Protein AF-A0AAE1QHA1-F1 (afdb_monomer)

Structure (mmCIF, N/CA/C/O backbone):
da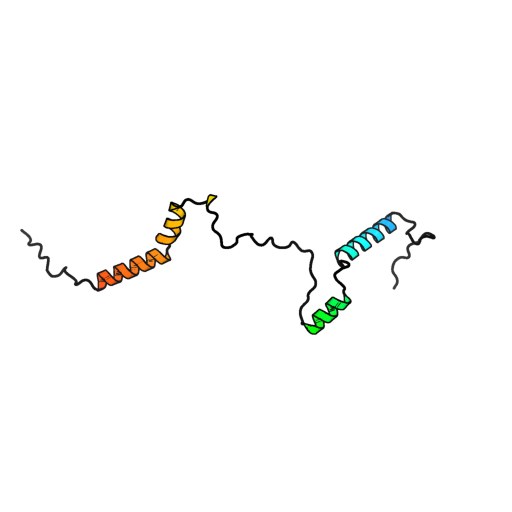ta_AF-A0AAE1QHA1-F1
#
_entry.id   AF-A0AAE1QHA1-F1
#
loop_
_atom_site.group_PDB
_atom_site.id
_atom_site.type_symbol
_atom_site.label_atom_id
_atom_site.label_alt_id
_atom_site.label_comp_id
_atom_site.label_asym_id
_atom_site.label_entity_id
_atom_site.label_seq_id
_atom_site.pdbx_PDB_ins_code
_atom_site.Cartn_x
_atom_site.Cartn_y
_atom_site.Cartn_z
_atom_site.occupancy
_atom_site.B_iso_or_equiv
_atom_site.auth_seq_id
_atom_site.auth_comp_id
_atom_site.auth_asym_id
_atom_site.auth_atom_id
_atom_site.pdbx_PDB_model_num
ATOM 1 N N . MET A 1 1 ? -31.918 -23.904 20.156 1.00 60.53 1 MET A N 1
ATOM 2 C CA . MET A 1 1 ? -31.257 -23.806 21.475 1.00 60.53 1 MET A CA 1
ATOM 3 C C . MET A 1 1 ? -30.890 -22.353 21.709 1.00 60.53 1 MET A C 1
ATOM 5 O O . MET A 1 1 ? -30.357 -21.740 20.792 1.00 60.53 1 MET A O 1
ATOM 9 N N . HIS A 1 2 ? -31.234 -21.794 22.867 1.00 73.88 2 HIS A N 1
ATOM 10 C CA . HIS A 1 2 ? -30.926 -20.403 23.218 1.00 73.88 2 HIS A CA 1
ATOM 11 C C . HIS A 1 2 ? -29.662 -20.359 24.086 1.00 73.88 2 HIS A C 1
ATOM 13 O O . HIS A 1 2 ? -29.334 -21.350 24.738 1.00 73.88 2 HIS A O 1
ATOM 19 N N . GLY A 1 3 ? -28.934 -19.242 24.045 1.00 80.12 3 GLY A N 1
ATOM 20 C CA . GLY A 1 3 ? -27.739 -19.042 24.867 1.00 80.12 3 GLY A CA 1
ATOM 21 C C . GLY A 1 3 ? -28.049 -18.964 26.372 1.00 80.12 3 GLY A C 1
ATOM 22 O O . GLY A 1 3 ? -29.220 -18.949 26.758 1.00 80.12 3 GLY A O 1
ATOM 23 N N . PRO A 1 4 ? -27.012 -18.907 27.228 1.00 83.00 4 PRO A N 1
ATOM 24 C CA . PRO A 1 4 ? -27.187 -18.747 28.670 1.00 83.00 4 PRO A CA 1
ATOM 25 C C . PRO A 1 4 ? -27.966 -17.463 28.991 1.00 83.00 4 PRO A C 1
ATOM 27 O O . PRO A 1 4 ? -27.681 -16.402 28.434 1.00 83.00 4 PRO A O 1
ATOM 30 N N . ILE A 1 5 ? -28.952 -17.571 29.886 1.00 84.38 5 ILE A N 1
ATOM 31 C CA . ILE A 1 5 ? -29.797 -16.448 30.311 1.00 84.38 5 ILE A CA 1
ATOM 32 C C . ILE A 1 5 ? -29.016 -15.605 31.323 1.00 84.38 5 ILE A C 1
ATOM 34 O O . ILE A 1 5 ? -28.626 -16.109 32.374 1.00 84.38 5 ILE A O 1
ATOM 38 N N . ILE A 1 6 ? -28.801 -14.326 31.004 1.00 85.19 6 ILE A N 1
ATOM 39 C CA . ILE A 1 6 ? -28.091 -13.367 31.862 1.00 85.19 6 ILE A CA 1
ATOM 40 C C . ILE A 1 6 ? -29.127 -12.489 32.579 1.00 85.19 6 ILE A C 1
ATOM 42 O O . ILE A 1 6 ? -29.910 -11.822 31.893 1.00 85.19 6 ILE A O 1
ATOM 46 N N . PRO A 1 7 ? -29.149 -12.448 33.923 1.00 88.69 7 PRO A N 1
ATOM 47 C CA . PRO A 1 7 ? -30.040 -11.563 34.661 1.00 88.69 7 PRO A CA 1
ATOM 48 C C . PRO A 1 7 ? -29.601 -10.101 34.490 1.00 88.69 7 PRO A C 1
ATOM 50 O O . PRO A 1 7 ? -28.419 -9.769 34.623 1.00 88.69 7 PRO A O 1
ATOM 53 N N . ARG A 1 8 ? -30.558 -9.219 34.190 1.00 90.38 8 ARG A N 1
ATOM 54 C CA . ARG A 1 8 ? -30.332 -7.789 33.929 1.00 90.38 8 ARG A CA 1
ATOM 55 C C . ARG A 1 8 ? -31.096 -6.918 34.926 1.00 90.38 8 ARG A C 1
ATOM 57 O O . ARG A 1 8 ? -32.125 -7.343 35.443 1.00 90.38 8 ARG A O 1
ATOM 64 N N . ASN A 1 9 ? -30.579 -5.722 35.196 1.00 89.62 9 ASN A N 1
ATOM 65 C CA . ASN A 1 9 ? -31.240 -4.706 36.018 1.00 89.62 9 ASN A CA 1
ATOM 66 C C . ASN A 1 9 ? -32.352 -3.967 35.235 1.00 89.62 9 ASN A C 1
ATOM 68 O O . ASN A 1 9 ? -32.553 -4.216 34.046 1.00 89.62 9 ASN A O 1
ATOM 72 N N . GLU A 1 10 ? -33.064 -3.045 35.893 1.00 89.44 10 GLU A N 1
ATOM 73 C CA . GLU A 1 10 ? -34.147 -2.237 35.291 1.00 89.44 10 GLU A CA 1
ATOM 74 C C . GLU A 1 10 ? -33.680 -1.394 34.089 1.00 89.44 10 GLU A C 1
ATOM 76 O O . GLU A 1 10 ? -34.451 -1.129 33.170 1.00 89.44 10 GLU A O 1
ATOM 81 N N . THR A 1 11 ? -32.395 -1.034 34.058 1.00 86.50 11 THR A N 1
ATOM 82 C CA . THR A 1 11 ? -31.742 -0.295 32.966 1.00 86.50 11 THR A CA 1
ATOM 83 C C . THR A 1 11 ? -31.255 -1.216 31.832 1.00 86.50 11 THR A C 1
ATOM 85 O O . THR A 1 11 ? -30.783 -0.746 30.798 1.00 86.50 11 THR A O 1
ATOM 88 N N . GLY A 1 12 ? -31.376 -2.540 31.986 1.00 85.31 12 GLY A N 1
ATOM 89 C CA . GLY A 1 12 ? -31.005 -3.539 30.980 1.00 85.31 12 GLY A CA 1
ATOM 90 C C . GLY A 1 12 ? -29.528 -3.957 30.973 1.00 85.31 12 GLY A C 1
ATOM 91 O O . GLY A 1 12 ? -29.102 -4.633 30.029 1.00 85.31 12 GLY A O 1
ATOM 92 N N . GLU A 1 13 ? -28.755 -3.597 31.996 1.00 86.69 13 GLU A N 1
ATOM 93 C CA . GLU A 1 13 ? -27.354 -3.992 32.182 1.00 86.69 13 GLU A CA 1
ATOM 94 C C . GLU A 1 13 ? -27.244 -5.310 32.972 1.00 86.69 13 GLU A C 1
ATOM 96 O O . GLU A 1 13 ? -28.052 -5.547 33.875 1.00 86.69 13 GLU A O 1
ATOM 101 N N . PRO A 1 14 ? -26.265 -6.184 32.669 1.00 90.62 14 PRO A N 1
ATOM 102 C CA . PRO A 1 14 ? -26.035 -7.404 33.440 1.00 90.62 14 PRO A CA 1
ATOM 103 C C . PRO A 1 14 ? -25.758 -7.123 34.922 1.00 90.62 14 PRO A C 1
ATOM 105 O O . PRO A 1 14 ? -24.949 -6.261 35.254 1.00 90.62 14 PRO A O 1
ATOM 108 N N . LEU A 1 15 ? -26.388 -7.893 35.815 1.00 86.62 15 LEU A N 1
ATOM 109 C CA . LEU A 1 15 ? -26.152 -7.806 37.265 1.00 86.6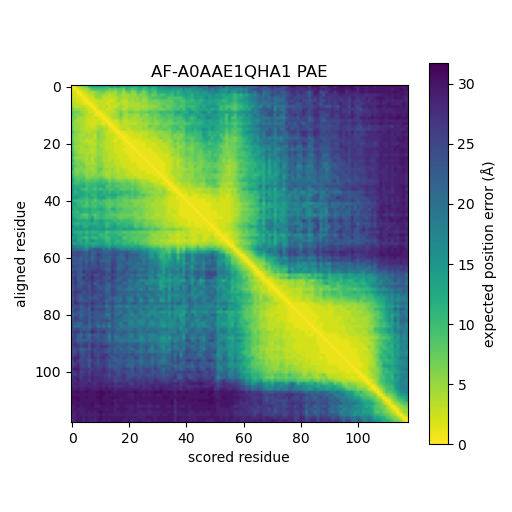2 15 LEU A CA 1
ATOM 110 C C . LEU A 1 15 ? -24.742 -8.271 37.661 1.00 86.62 15 LEU A C 1
ATOM 112 O O . LEU A 1 15 ? -24.177 -7.777 38.636 1.00 86.62 15 LEU A O 1
ATOM 116 N N . LEU A 1 16 ? -24.180 -9.230 36.919 1.00 87.88 16 LEU A N 1
ATOM 117 C CA . LEU A 1 16 ? -22.854 -9.782 37.181 1.00 87.88 16 LEU A CA 1
ATOM 118 C C . LEU A 1 16 ? -21.769 -8.965 36.454 1.00 87.88 16 LEU A C 1
ATOM 120 O O . LEU A 1 16 ? -21.879 -8.739 35.244 1.00 87.88 16 LEU A O 1
ATOM 124 N N . PRO A 1 17 ? -20.677 -8.578 37.140 1.00 85.38 17 PRO A N 1
ATOM 125 C CA . PRO A 1 17 ? -19.613 -7.769 36.541 1.00 85.38 17 PRO A CA 1
ATOM 126 C C . PRO A 1 17 ? -18.866 -8.505 35.419 1.00 85.38 17 PRO A C 1
ATOM 128 O O . PRO A 1 17 ? -18.408 -7.880 34.463 1.00 85.38 17 PRO A O 1
ATOM 131 N N . GLU A 1 18 ? -18.772 -9.832 35.500 1.00 86.25 18 GLU A N 1
ATOM 132 C CA . GLU A 1 18 ? -18.151 -10.656 34.460 1.00 86.25 18 GLU A CA 1
ATOM 133 C C . GLU A 1 18 ? -18.979 -10.672 33.168 1.00 86.25 18 GLU A C 1
ATOM 135 O O . GLU A 1 18 ? -18.437 -10.544 32.067 1.00 86.25 18 GLU A O 1
ATOM 140 N N . ASP A 1 19 ? -20.306 -10.710 33.295 1.00 85.69 19 ASP A N 1
ATOM 141 C CA . ASP A 1 19 ? -21.215 -10.617 32.154 1.00 85.69 19 ASP A CA 1
ATOM 142 C C . ASP A 1 19 ? -21.201 -9.225 31.523 1.00 85.69 19 ASP A C 1
ATOM 144 O O . ASP A 1 19 ? -21.203 -9.106 30.297 1.00 85.69 19 ASP A O 1
ATOM 148 N N . ALA A 1 20 ? -21.106 -8.171 32.337 1.00 86.56 20 ALA A N 1
ATOM 149 C CA . ALA A 1 20 ? -20.946 -6.806 31.844 1.00 86.56 20 ALA A CA 1
ATOM 150 C C . ALA A 1 20 ? -19.637 -6.633 31.051 1.00 86.56 20 ALA A C 1
ATOM 152 O O 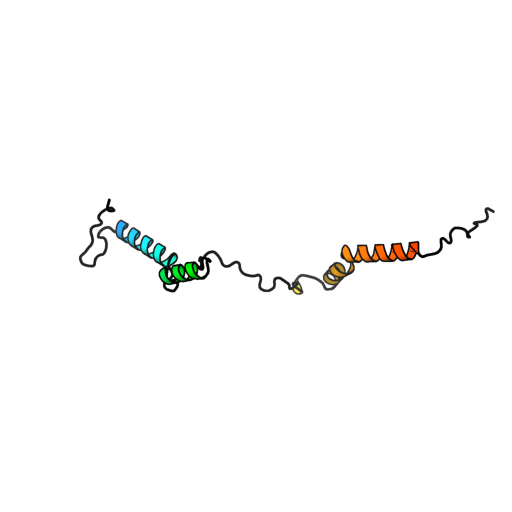. ALA A 1 20 ? -19.630 -6.031 29.973 1.00 86.56 20 ALA A O 1
ATOM 153 N N . ALA A 1 21 ? -18.530 -7.203 31.542 1.00 87.94 21 ALA A N 1
ATOM 154 C CA . ALA A 1 21 ? -17.249 -7.184 30.841 1.00 87.94 21 ALA A CA 1
ATOM 155 C C . ALA A 1 21 ? -17.312 -7.951 29.510 1.00 87.94 21 ALA A C 1
ATOM 157 O O . ALA A 1 21 ? -16.789 -7.479 28.496 1.00 87.94 21 ALA A O 1
ATOM 158 N N . ARG A 1 22 ? -17.998 -9.099 29.490 1.00 87.44 22 ARG A N 1
ATOM 159 C CA . ARG A 1 22 ? -18.218 -9.902 28.282 1.00 87.44 22 ARG A CA 1
ATOM 160 C C . ARG A 1 22 ? -19.041 -9.155 27.230 1.00 87.44 22 ARG A C 1
ATOM 162 O O . ARG A 1 22 ? -18.625 -9.114 26.072 1.00 87.44 22 ARG A O 1
ATOM 169 N N . ASP A 1 23 ? -20.153 -8.533 27.619 1.00 85.81 23 ASP A N 1
ATOM 170 C CA . ASP A 1 23 ? -20.992 -7.741 26.709 1.00 85.81 23 ASP A CA 1
ATOM 171 C C . ASP A 1 23 ? -20.227 -6.531 26.152 1.00 85.81 23 ASP A C 1
ATOM 173 O O . ASP A 1 23 ? -20.305 -6.238 24.956 1.00 85.81 23 ASP A O 1
ATOM 177 N N . LYS A 1 24 ? -19.427 -5.857 26.987 1.00 88.38 24 LYS A N 1
ATOM 178 C CA . LYS A 1 24 ? -18.579 -4.743 26.548 1.00 88.38 24 LYS A CA 1
ATOM 179 C C . LYS A 1 24 ? -17.521 -5.196 25.540 1.00 88.38 24 LYS A C 1
ATOM 181 O O . LYS A 1 24 ? -17.398 -4.589 24.480 1.00 88.38 24 LYS A O 1
ATOM 186 N N . ALA A 1 25 ? -16.810 -6.287 25.819 1.00 89.06 25 ALA A N 1
ATOM 187 C CA . ALA A 1 25 ? -15.814 -6.837 24.901 1.00 89.06 25 ALA A CA 1
ATOM 188 C C . ALA A 1 25 ? -16.439 -7.289 23.569 1.00 89.06 25 ALA A C 1
ATOM 190 O O . ALA A 1 25 ? -15.854 -7.084 22.504 1.00 89.06 25 ALA A O 1
ATOM 191 N N . ALA A 1 26 ? -17.640 -7.876 23.609 1.00 87.56 26 ALA A N 1
ATOM 192 C CA . ALA A 1 26 ? -18.379 -8.257 22.410 1.00 87.56 26 ALA A CA 1
ATOM 193 C C . ALA A 1 26 ? -18.779 -7.033 21.570 1.00 87.56 26 ALA A C 1
ATOM 195 O O . ALA A 1 26 ? -18.587 -7.046 20.354 1.00 87.56 26 ALA A O 1
ATOM 196 N N . ARG A 1 27 ? -19.263 -5.960 22.212 1.00 86.75 27 ARG A N 1
ATOM 197 C CA . ARG A 1 27 ? -19.562 -4.680 21.547 1.00 86.75 27 ARG A CA 1
ATOM 198 C C . ARG A 1 27 ? -18.318 -4.055 20.926 1.00 86.75 27 ARG A C 1
ATOM 200 O O . ARG A 1 27 ? -18.337 -3.747 19.742 1.00 86.75 27 ARG A O 1
ATOM 207 N N . GLU A 1 28 ? -17.216 -3.957 21.667 1.00 87.50 28 GLU A N 1
ATOM 208 C CA . GLU A 1 28 ? -15.952 -3.411 21.153 1.00 87.50 28 GLU A CA 1
ATOM 209 C C . GLU A 1 28 ? -15.406 -4.222 19.969 1.00 87.50 28 GLU A C 1
ATOM 211 O O . GLU A 1 28 ? -14.830 -3.667 19.030 1.00 87.50 28 GLU A O 1
ATOM 216 N N . LYS A 1 29 ? -15.566 -5.551 19.999 1.00 86.69 29 LYS A N 1
ATOM 217 C CA . LYS A 1 29 ? -15.188 -6.417 18.879 1.00 86.69 29 LYS A CA 1
ATOM 218 C C . LYS A 1 29 ? -16.078 -6.159 17.663 1.00 86.69 29 LYS A C 1
ATOM 220 O O . LYS A 1 29 ? -15.551 -6.006 16.564 1.00 86.69 29 LYS A O 1
ATOM 225 N N . TYR A 1 30 ? -17.390 -6.064 17.867 1.00 84.75 30 TYR A N 1
ATOM 226 C CA . TYR A 1 30 ? -18.345 -5.754 16.807 1.00 84.75 30 TYR A CA 1
ATOM 227 C C . TYR A 1 30 ? -18.059 -4.386 16.174 1.00 84.75 30 TYR A C 1
ATOM 229 O O . TYR A 1 30 ? -17.922 -4.303 14.962 1.00 84.75 30 TYR A O 1
ATOM 237 N N . GLU A 1 31 ? -17.857 -3.336 16.971 1.00 84.19 31 GLU A N 1
ATOM 238 C CA . GLU A 1 31 ? -17.525 -1.987 16.486 1.00 84.19 31 GLU A CA 1
ATOM 239 C C . GLU A 1 31 ? -16.202 -1.944 15.708 1.00 84.19 31 GLU A C 1
ATOM 241 O O . GLU A 1 31 ? -16.057 -1.198 14.739 1.00 84.19 31 GLU A O 1
ATOM 246 N N . ARG A 1 32 ? -15.226 -2.770 16.100 1.00 81.00 32 ARG A N 1
ATOM 247 C CA . ARG A 1 32 ? -13.942 -2.890 15.397 1.00 81.00 32 ARG A CA 1
ATOM 248 C C . ARG A 1 32 ? -14.068 -3.613 14.057 1.00 81.00 32 ARG A C 1
ATOM 250 O O . ARG A 1 32 ? -13.330 -3.300 13.124 1.00 81.00 32 ARG A O 1
ATOM 257 N N . GLU A 1 33 ? -14.940 -4.613 13.981 1.00 81.50 33 GLU A N 1
ATOM 258 C CA . GLU A 1 33 ? -15.186 -5.407 12.771 1.00 81.50 33 GLU A CA 1
ATOM 259 C C . GLU A 1 33 ? -16.175 -4.732 11.811 1.00 81.50 33 GLU A C 1
ATOM 261 O O . GLU A 1 33 ? -16.100 -4.959 10.598 1.00 81.50 33 GLU A O 1
ATOM 266 N N . HIS A 1 34 ? -17.053 -3.885 12.350 1.00 81.81 34 HIS A N 1
ATOM 267 C CA . HIS A 1 34 ? -18.116 -3.168 11.655 1.00 81.81 34 HIS A CA 1
ATOM 268 C C . HIS A 1 34 ? -18.024 -1.663 11.943 1.00 81.81 34 HIS A C 1
ATOM 270 O O . HIS A 1 34 ? -18.794 -1.129 12.745 1.00 81.81 34 HIS A O 1
ATOM 276 N N . PRO A 1 35 ? -17.085 -0.956 11.289 1.00 83.44 35 PRO A N 1
ATOM 277 C CA . PRO A 1 35 ? -17.024 0.493 11.373 1.00 83.44 35 PRO A CA 1
ATOM 278 C C . PRO A 1 35 ? -18.360 1.108 10.946 1.00 83.44 35 PRO A C 1
ATOM 280 O O . PRO A 1 35 ? -18.926 0.700 9.936 1.00 83.44 35 PRO A O 1
ATOM 283 N N . ALA A 1 36 ? -18.829 2.139 11.653 1.00 82.50 36 ALA A N 1
ATOM 284 C CA . ALA A 1 36 ? -20.118 2.784 11.370 1.00 82.50 36 ALA A CA 1
ATOM 285 C C . ALA A 1 36 ? -20.265 3.316 9.926 1.00 82.50 36 ALA A C 1
ATOM 287 O O . ALA A 1 36 ? -21.376 3.463 9.433 1.00 82.50 36 ALA A O 1
ATOM 288 N N . TRP A 1 37 ? -19.153 3.598 9.240 1.00 83.94 37 TRP A N 1
ATOM 289 C CA . TRP A 1 37 ? -19.145 4.050 7.844 1.00 83.94 37 TRP A CA 1
ATOM 290 C C . TRP A 1 37 ? -19.206 2.901 6.821 1.00 83.94 37 TRP A C 1
ATOM 292 O O . TRP A 1 37 ? -19.379 3.154 5.631 1.00 83.94 37 TRP A O 1
ATOM 302 N N . GLN A 1 38 ? -19.032 1.651 7.257 1.00 87.00 38 GLN A N 1
ATOM 303 C CA . GLN A 1 38 ? -18.927 0.472 6.405 1.00 87.00 38 GLN A CA 1
ATOM 304 C C . GLN A 1 38 ? -20.175 -0.408 6.553 1.00 87.00 38 GLN A C 1
ATOM 306 O O . GLN A 1 38 ? -20.164 -1.441 7.224 1.00 87.00 38 GLN A O 1
ATOM 311 N N . ASP A 1 39 ? -21.256 0.031 5.912 1.00 89.19 39 ASP A N 1
ATOM 312 C CA . ASP A 1 39 ? -22.560 -0.629 5.959 1.00 89.19 39 ASP A CA 1
ATOM 313 C C . ASP A 1 39 ? -22.516 -2.038 5.317 1.00 89.19 39 ASP A C 1
ATOM 315 O O . ASP A 1 39 ? -22.117 -2.176 4.151 1.00 89.19 39 ASP A O 1
ATOM 319 N N . PRO A 1 40 ? -22.910 -3.104 6.048 1.00 89.50 40 PRO A N 1
ATOM 320 C CA . PRO A 1 40 ? -22.949 -4.462 5.513 1.00 89.50 40 PRO A CA 1
ATOM 321 C C . PRO A 1 40 ? -23.908 -4.633 4.329 1.00 89.50 40 PRO A C 1
ATOM 323 O O . PRO A 1 40 ? -23.608 -5.434 3.441 1.00 89.50 40 PRO A O 1
ATOM 326 N N . GLN A 1 41 ? -25.032 -3.908 4.293 1.00 92.19 41 GLN A N 1
ATOM 327 C CA . GLN A 1 41 ? -26.011 -4.044 3.215 1.00 92.19 41 GLN A CA 1
ATOM 328 C C . GLN A 1 41 ? -25.447 -3.485 1.906 1.00 92.19 41 GLN A C 1
ATOM 330 O O . GLN A 1 41 ? -25.391 -4.190 0.898 1.00 92.19 41 GLN A O 1
ATOM 335 N N . LEU A 1 42 ? -24.923 -2.259 1.955 1.00 92.12 42 LEU A N 1
ATOM 336 C CA . LEU A 1 42 ? -24.278 -1.616 0.814 1.00 92.12 42 LEU A CA 1
ATOM 337 C C . LEU A 1 42 ? -23.113 -2.455 0.261 1.00 92.12 42 LEU A C 1
ATOM 339 O O . LEU A 1 42 ? -22.961 -2.596 -0.951 1.00 92.12 42 LEU A O 1
ATOM 343 N N . LEU A 1 43 ? -22.292 -3.052 1.131 1.00 92.12 43 LEU A N 1
ATOM 344 C CA . LEU A 1 43 ? -21.197 -3.923 0.691 1.00 92.12 43 LEU A CA 1
ATOM 345 C C . LEU A 1 43 ? -21.681 -5.180 -0.036 1.00 92.12 43 LEU A C 1
ATOM 347 O O . LEU A 1 43 ? -21.035 -5.609 -0.994 1.00 92.12 43 LEU A O 1
ATOM 351 N N . ALA A 1 44 ? -22.792 -5.774 0.403 1.00 94.00 44 ALA A N 1
ATOM 352 C CA . ALA A 1 44 ? -23.375 -6.934 -0.260 1.00 94.00 44 ALA A CA 1
ATOM 353 C C . ALA A 1 44 ? -23.877 -6.578 -1.667 1.00 94.00 44 ALA A C 1
ATOM 355 O O . ALA A 1 44 ? -23.595 -7.306 -2.621 1.00 94.00 44 ALA A O 1
ATOM 356 N N . GLU A 1 45 ? -24.544 -5.431 -1.810 1.00 96.06 45 GLU A N 1
ATOM 357 C CA . GLU A 1 45 ? -25.012 -4.913 -3.099 1.00 96.06 45 GLU A CA 1
ATOM 358 C C . GLU A 1 45 ? -23.841 -4.618 -4.046 1.00 96.06 45 GLU A C 1
ATOM 360 O O . GLU A 1 45 ? -23.823 -5.081 -5.187 1.00 96.06 45 GLU A O 1
ATOM 365 N N . LEU A 1 46 ? -22.805 -3.929 -3.558 1.00 95.69 46 LEU A N 1
ATOM 366 C CA . LEU A 1 46 ? -21.605 -3.629 -4.343 1.00 95.69 46 LEU A CA 1
ATOM 367 C C . LEU A 1 46 ? -20.864 -4.896 -4.782 1.00 95.69 46 LEU A C 1
ATOM 369 O O . LEU A 1 46 ? -20.369 -4.958 -5.912 1.00 95.69 46 LEU A O 1
ATOM 373 N N . LYS A 1 47 ? -20.809 -5.917 -3.920 1.00 94.88 47 LYS A N 1
ATOM 374 C CA . LYS A 1 47 ? -20.232 -7.224 -4.249 1.00 94.88 47 LYS A CA 1
ATOM 375 C C . LYS A 1 47 ? -21.053 -7.955 -5.304 1.00 94.88 47 LYS A C 1
ATOM 377 O O . LYS A 1 47 ? -20.463 -8.550 -6.198 1.00 94.88 47 LYS A O 1
ATOM 382 N N . ALA A 1 48 ? -22.380 -7.898 -5.231 1.00 96.38 48 ALA A N 1
ATOM 383 C CA . ALA A 1 48 ? -23.246 -8.479 -6.252 1.00 96.38 48 ALA A CA 1
ATOM 384 C C . ALA A 1 48 ? -23.083 -7.767 -7.606 1.00 96.38 48 ALA A C 1
ATOM 386 O O . ALA A 1 48 ? -22.991 -8.429 -8.636 1.00 96.38 48 ALA A O 1
ATOM 387 N N . ALA A 1 49 ? -22.982 -6.435 -7.602 1.00 96.69 49 ALA A N 1
ATOM 388 C CA . ALA A 1 49 ? -22.843 -5.630 -8.814 1.00 96.69 49 ALA A CA 1
ATOM 389 C C . ALA A 1 49 ? -21.453 -5.736 -9.466 1.00 96.69 49 ALA A C 1
ATOM 391 O O . ALA A 1 49 ? -21.340 -5.811 -10.686 1.00 96.69 49 ALA A O 1
ATOM 392 N N . THR A 1 50 ? -20.388 -5.734 -8.660 1.00 94.75 50 THR A N 1
ATOM 393 C CA . THR A 1 50 ? -18.996 -5.665 -9.148 1.00 94.75 50 THR A CA 1
ATOM 394 C C . THR A 1 50 ? -18.314 -7.038 -9.175 1.00 94.75 50 THR A C 1
ATOM 396 O O . THR A 1 50 ? -17.285 -7.211 -9.822 1.00 94.75 50 THR A O 1
ATOM 399 N N . GLY A 1 51 ? -18.835 -8.015 -8.426 1.00 94.38 51 GLY A N 1
ATOM 400 C CA . GLY A 1 51 ? -18.196 -9.315 -8.195 1.00 94.38 51 GLY A CA 1
ATOM 401 C C . GLY A 1 51 ? -16.984 -9.266 -7.252 1.00 94.38 51 GLY A C 1
ATOM 402 O O . GLY A 1 51 ? -16.341 -10.289 -7.021 1.00 94.38 51 GLY A O 1
ATOM 403 N N . LEU A 1 52 ? -16.655 -8.094 -6.700 1.00 90.00 52 LEU A N 1
ATOM 404 C CA . LEU A 1 52 ? -15.474 -7.854 -5.870 1.00 90.00 52 LEU A CA 1
ATOM 405 C C . LEU A 1 52 ? -15.873 -7.591 -4.418 1.00 90.00 52 LEU A C 1
ATOM 407 O O . LEU A 1 52 ? -16.828 -6.867 -4.145 1.00 90.00 52 LEU A O 1
ATOM 411 N N . ASP A 1 53 ? -15.114 -8.152 -3.477 1.00 89.94 53 ASP A N 1
ATOM 412 C CA . ASP A 1 53 ? -15.276 -7.847 -2.056 1.00 89.94 53 ASP A CA 1
ATOM 413 C C . ASP A 1 53 ? -14.563 -6.531 -1.718 1.00 89.94 53 ASP A C 1
ATOM 415 O O . ASP A 1 53 ? -13.333 -6.458 -1.696 1.00 89.94 53 ASP A O 1
ATOM 419 N N . LEU A 1 54 ? -15.351 -5.481 -1.483 1.00 87.69 54 LEU A N 1
ATOM 420 C CA . LEU A 1 54 ? -14.862 -4.143 -1.144 1.00 87.69 54 LEU A CA 1
ATOM 421 C C . LEU A 1 54 ? -14.686 -3.938 0.368 1.00 87.69 54 LEU A C 1
ATOM 423 O O . LEU A 1 54 ? -14.462 -2.809 0.811 1.00 87.69 54 LEU A O 1
ATOM 427 N N . LYS A 1 55 ? -14.777 -5.002 1.180 1.00 87.62 55 LYS A N 1
ATOM 428 C CA . LYS A 1 55 ? -14.578 -4.905 2.626 1.00 87.62 55 LYS A CA 1
ATOM 429 C C . LYS A 1 55 ? -13.165 -4.399 2.937 1.00 87.62 55 LYS A C 1
ATOM 431 O O . LYS A 1 55 ? -12.168 -5.090 2.728 1.00 87.62 55 LYS A O 1
ATOM 436 N N . VAL A 1 56 ? -13.068 -3.200 3.506 1.00 82.44 56 VAL A N 1
ATOM 437 C CA . VAL A 1 56 ? -11.794 -2.637 3.959 1.00 82.44 56 VAL A CA 1
ATOM 438 C C . VAL A 1 56 ? -11.396 -3.306 5.269 1.00 82.44 56 VAL A C 1
ATOM 440 O O . VAL A 1 56 ? -12.049 -3.152 6.295 1.00 82.44 56 VAL A O 1
ATOM 443 N N . THR A 1 57 ? -10.309 -4.071 5.255 1.00 78.31 57 THR A N 1
ATOM 444 C CA . THR A 1 57 ? -9.731 -4.621 6.485 1.00 78.31 57 THR A CA 1
ATOM 445 C C . THR A 1 57 ? -8.804 -3.588 7.123 1.00 78.31 57 THR A C 1
ATOM 447 O O . THR A 1 57 ? -7.939 -3.044 6.437 1.00 78.31 57 THR A O 1
ATOM 450 N N . HIS A 1 58 ? -8.869 -3.391 8.442 1.00 66.81 58 HIS A N 1
ATOM 451 C CA . HIS A 1 58 ? -7.907 -2.562 9.191 1.00 66.8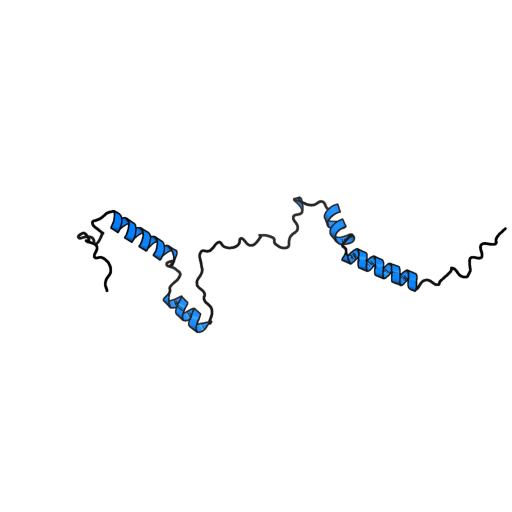1 58 HIS A CA 1
ATOM 452 C C . HIS A 1 58 ? -6.476 -3.156 9.263 1.00 66.81 58 HIS A C 1
ATOM 454 O O . HIS A 1 58 ? -5.629 -2.699 10.034 1.00 66.81 58 HIS A O 1
ATOM 460 N N . GLY A 1 59 ? -6.162 -4.162 8.441 1.00 61.31 59 GLY A N 1
ATOM 461 C CA . GLY A 1 59 ? -4.844 -4.774 8.341 1.00 61.31 59 GLY A CA 1
ATOM 462 C C . GLY A 1 59 ? -3.819 -3.811 7.748 1.00 61.31 59 GLY A C 1
ATOM 463 O O . GLY A 1 59 ? -3.785 -3.610 6.539 1.00 61.31 59 GLY A O 1
ATOM 464 N N . ARG A 1 60 ? -2.990 -3.224 8.626 1.00 56.56 60 ARG A N 1
ATOM 465 C CA . ARG A 1 60 ? -1.690 -2.574 8.369 1.00 56.56 60 ARG A CA 1
ATOM 466 C C . ARG A 1 60 ? -1.516 -2.127 6.914 1.00 56.56 60 ARG A C 1
ATOM 468 O O . ARG A 1 60 ? -0.927 -2.854 6.113 1.00 56.56 60 ARG A O 1
ATOM 475 N N . GLN A 1 61 ? -1.970 -0.912 6.588 1.00 62.59 61 GLN A N 1
ATOM 476 C CA . GLN A 1 61 ? -1.607 -0.266 5.325 1.00 62.59 61 GLN A CA 1
ATOM 477 C C . GLN A 1 61 ? -0.093 -0.411 5.138 1.00 62.59 61 GLN A C 1
ATOM 479 O O . GLN A 1 61 ? 0.697 0.126 5.923 1.00 62.59 61 GLN A O 1
ATOM 484 N N . LYS A 1 62 ? 0.326 -1.178 4.122 1.00 63.50 62 LYS A N 1
ATOM 485 C CA . LYS A 1 62 ? 1.727 -1.205 3.706 1.00 63.50 62 LYS A CA 1
ATOM 486 C C . LYS A 1 62 ? 2.076 0.241 3.393 1.00 63.50 62 LYS A C 1
ATOM 488 O O . LYS A 1 62 ? 1.558 0.800 2.429 1.00 63.50 62 LYS A O 1
ATOM 493 N N . ARG A 1 63 ? 2.902 0.867 4.237 1.00 67.19 63 ARG A N 1
ATOM 494 C CA . ARG A 1 63 ? 3.418 2.210 3.976 1.00 67.19 63 ARG A CA 1
ATOM 495 C C . ARG A 1 63 ? 4.109 2.150 2.622 1.00 67.19 63 ARG A C 1
ATOM 497 O O . ARG A 1 63 ? 5.200 1.588 2.522 1.00 67.19 63 ARG A O 1
ATOM 504 N N . LYS A 1 64 ? 3.457 2.680 1.582 1.00 68.19 64 LYS A N 1
ATOM 505 C CA . LYS A 1 64 ? 4.087 2.849 0.275 1.00 68.19 64 LYS A CA 1
ATOM 506 C C . LYS A 1 64 ? 5.352 3.658 0.529 1.00 68.19 64 LYS A C 1
ATOM 508 O O . LYS A 1 64 ? 5.300 4.698 1.192 1.00 68.19 64 LYS A O 1
ATOM 513 N N . ARG A 1 65 ? 6.505 3.135 0.106 1.00 72.81 65 ARG A N 1
ATOM 514 C CA . ARG A 1 65 ? 7.766 3.860 0.260 1.00 72.81 65 ARG A CA 1
ATOM 515 C C . ARG A 1 65 ? 7.593 5.185 -0.473 1.00 72.81 65 ARG A C 1
ATOM 517 O O . ARG A 1 65 ? 7.324 5.182 -1.668 1.00 72.81 65 ARG A O 1
ATOM 524 N N . LYS A 1 66 ? 7.708 6.300 0.263 1.00 74.31 66 LY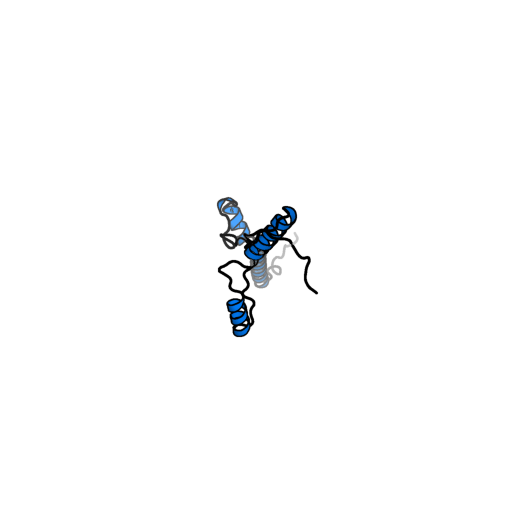S A N 1
ATOM 525 C CA . LYS A 1 66 ? 7.411 7.661 -0.228 1.00 74.31 66 LYS A CA 1
ATOM 526 C C . LYS A 1 66 ? 8.099 7.958 -1.565 1.00 74.31 66 LYS A C 1
ATOM 528 O O . LYS A 1 66 ? 7.546 8.683 -2.381 1.00 74.31 66 LYS A O 1
ATOM 533 N N . TYR A 1 67 ? 9.263 7.345 -1.795 1.00 77.56 67 TYR A N 1
ATOM 534 C CA . TYR A 1 67 ? 9.989 7.421 -3.053 1.00 77.56 67 TYR A CA 1
ATOM 535 C C . TYR A 1 67 ? 10.559 6.049 -3.447 1.00 77.56 67 TYR A C 1
ATOM 537 O O . TYR A 1 67 ? 11.718 5.748 -3.181 1.00 77.56 67 TYR A O 1
ATOM 545 N N . GLU A 1 68 ? 9.735 5.190 -4.047 1.00 79.06 68 GLU A N 1
ATOM 546 C CA . GLU A 1 68 ? 10.150 3.841 -4.474 1.00 79.06 68 GLU A CA 1
ATOM 547 C C . GLU A 1 68 ? 11.195 3.867 -5.606 1.00 79.06 68 GLU A C 1
ATOM 549 O O . GLU A 1 68 ? 12.111 3.049 -5.618 1.00 79.06 68 GLU A O 1
ATOM 554 N N . ASN A 1 69 ? 11.124 4.872 -6.488 1.00 80.62 69 ASN A N 1
ATOM 555 C CA . ASN A 1 69 ? 11.992 5.000 -7.665 1.00 80.62 69 ASN A CA 1
ATOM 556 C C . ASN A 1 69 ? 13.089 6.077 -7.542 1.00 80.62 69 ASN A C 1
ATOM 558 O O . ASN A 1 69 ? 13.829 6.300 -8.501 1.00 80.62 69 ASN A O 1
ATOM 562 N N . LEU A 1 70 ? 13.218 6.765 -6.399 1.00 85.62 70 LEU A N 1
ATOM 563 C CA . LEU A 1 70 ? 14.292 7.750 -6.208 1.00 85.62 70 LEU A CA 1
ATOM 564 C C . LEU A 1 70 ? 15.482 7.114 -5.500 1.00 85.62 70 LEU A C 1
ATOM 566 O O . LEU A 1 70 ? 15.352 6.423 -4.491 1.00 85.62 70 LEU A O 1
ATOM 570 N N . THR A 1 71 ? 16.672 7.423 -6.007 1.00 82.75 71 THR A N 1
ATOM 571 C CA . THR A 1 71 ? 17.921 7.123 -5.307 1.00 82.75 71 THR A CA 1
ATOM 572 C C . THR A 1 71 ? 18.181 8.199 -4.255 1.00 82.75 71 THR A C 1
ATOM 574 O O . THR A 1 71 ? 18.138 9.389 -4.558 1.00 82.75 71 THR A O 1
ATOM 577 N N . ASP A 1 72 ? 18.476 7.785 -3.025 1.00 85.69 72 ASP A N 1
ATOM 578 C CA . ASP A 1 72 ? 18.821 8.692 -1.931 1.00 85.69 72 ASP A CA 1
ATOM 579 C C . ASP A 1 72 ? 20.216 9.304 -2.156 1.00 85.69 72 ASP A C 1
ATOM 581 O O . ASP A 1 72 ? 21.248 8.652 -1.970 1.00 85.69 72 ASP A O 1
ATOM 585 N N . ILE A 1 73 ? 20.241 10.562 -2.602 1.00 87.00 73 ILE A N 1
ATOM 586 C CA . ILE A 1 73 ? 21.468 11.279 -2.982 1.00 87.00 73 ILE A CA 1
ATOM 587 C C . ILE A 1 73 ? 22.397 11.460 -1.776 1.00 87.00 73 ILE A C 1
ATOM 589 O O . ILE A 1 73 ? 23.611 11.457 -1.948 1.00 87.00 73 ILE A O 1
ATOM 593 N N . LYS A 1 74 ? 21.853 11.562 -0.556 1.00 87.25 74 LYS A N 1
ATOM 594 C CA . LYS A 1 74 ? 22.653 11.763 0.662 1.00 87.25 74 LYS A CA 1
ATOM 595 C C . LYS A 1 74 ? 23.430 10.514 1.079 1.00 87.25 74 LYS A C 1
ATOM 597 O O . LYS A 1 74 ? 24.403 10.630 1.812 1.00 87.25 74 LYS A O 1
ATOM 602 N N . LYS A 1 75 ? 23.014 9.332 0.618 1.00 87.94 75 LYS A N 1
ATOM 603 C CA . LYS A 1 75 ? 23.641 8.048 0.971 1.00 87.94 75 LYS A CA 1
ATOM 604 C C . LYS A 1 75 ? 24.738 7.597 0.012 1.00 87.94 75 LYS A C 1
ATOM 606 O O . LYS A 1 75 ? 25.440 6.651 0.334 1.00 87.94 75 LYS A O 1
ATOM 611 N N . THR A 1 76 ? 24.848 8.203 -1.172 1.00 90.31 76 THR A N 1
ATOM 612 C CA . THR A 1 76 ? 25.747 7.730 -2.240 1.00 90.31 76 THR A CA 1
ATOM 613 C C . THR A 1 76 ? 26.552 8.875 -2.829 1.00 90.31 76 THR A C 1
ATOM 615 O O . THR A 1 76 ? 26.032 9.974 -3.038 1.00 90.31 76 THR A O 1
ATOM 618 N N . THR A 1 77 ? 27.813 8.625 -3.169 1.00 94.75 77 THR A N 1
ATOM 619 C CA . THR A 1 77 ? 28.666 9.654 -3.781 1.00 94.75 77 THR A CA 1
ATOM 620 C C . THR A 1 77 ? 28.379 9.806 -5.285 1.00 94.75 77 THR A C 1
ATOM 622 O O . THR A 1 77 ? 27.912 8.864 -5.936 1.00 94.75 77 THR A O 1
ATOM 625 N N . PRO A 1 78 ? 28.652 10.974 -5.906 1.00 93.62 78 PRO A N 1
ATOM 626 C CA . PRO A 1 78 ? 28.515 11.135 -7.357 1.00 93.62 78 PRO A CA 1
ATOM 627 C C . PRO A 1 78 ? 29.315 10.097 -8.153 1.00 93.62 78 PRO A C 1
ATOM 629 O O . PRO A 1 78 ? 28.814 9.554 -9.140 1.00 93.62 78 PRO A O 1
ATOM 632 N N . ARG A 1 79 ? 30.523 9.765 -7.678 1.00 95.62 79 ARG A N 1
ATOM 633 C CA . ARG A 1 79 ? 31.401 8.757 -8.282 1.00 95.62 79 ARG A CA 1
ATOM 634 C C . ARG A 1 79 ? 30.765 7.366 -8.284 1.00 95.62 79 ARG A C 1
ATOM 636 O O . ARG A 1 79 ? 30.782 6.714 -9.322 1.00 95.62 79 ARG A O 1
ATOM 643 N N . GLU A 1 80 ? 30.163 6.932 -7.177 1.00 94.25 80 GLU A N 1
ATOM 644 C CA . GLU A 1 80 ? 29.464 5.637 -7.084 1.00 94.25 80 GLU A CA 1
ATOM 645 C C . GLU A 1 80 ? 28.259 5.541 -8.022 1.00 94.25 80 GLU A C 1
ATOM 647 O O . GLU A 1 80 ? 28.008 4.507 -8.643 1.00 94.25 80 GLU A O 1
ATOM 652 N N . ARG A 1 81 ? 27.488 6.626 -8.154 1.00 93.12 81 ARG A N 1
ATOM 653 C CA . ARG A 1 81 ? 26.333 6.634 -9.063 1.00 93.12 81 ARG A CA 1
ATOM 654 C C . ARG A 1 81 ? 26.769 6.5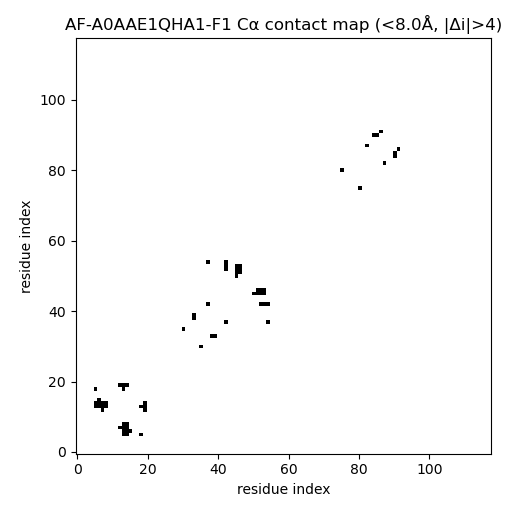30 -10.521 1.00 93.12 81 ARG A C 1
ATOM 656 O O . ARG A 1 81 ? 26.136 5.816 -11.301 1.00 93.12 81 ARG A O 1
ATOM 663 N N . LEU A 1 82 ? 27.846 7.228 -10.880 1.00 94.19 82 LEU A N 1
ATOM 664 C CA . LEU A 1 82 ? 28.437 7.156 -12.212 1.00 94.19 82 LEU A CA 1
ATOM 665 C C . LEU A 1 82 ? 29.029 5.773 -12.480 1.00 94.19 82 LEU A C 1
ATOM 667 O O . LEU A 1 82 ? 28.711 5.182 -13.510 1.00 94.19 82 LEU A O 1
ATOM 671 N N . SER A 1 83 ? 29.804 5.219 -11.543 1.00 94.94 83 SER A N 1
ATOM 672 C CA . SER A 1 83 ? 30.395 3.888 -11.699 1.00 94.94 83 SER A CA 1
ATOM 673 C C . SER A 1 83 ? 29.315 2.824 -11.894 1.00 94.94 83 SER A C 1
ATOM 675 O O . SER A 1 83 ? 29.411 2.028 -12.822 1.00 94.94 83 SER A O 1
ATOM 677 N N . LYS A 1 84 ? 28.216 2.871 -11.133 1.00 94.38 84 LYS A N 1
ATOM 678 C CA . LYS A 1 84 ? 27.093 1.933 -11.286 1.00 94.38 84 LYS A CA 1
ATOM 679 C C . LYS A 1 84 ? 26.442 1.982 -12.672 1.00 94.38 84 LYS A C 1
ATOM 681 O O . LYS A 1 84 ? 25.944 0.962 -13.144 1.00 94.38 84 LYS A O 1
ATOM 686 N N . ARG A 1 85 ? 26.412 3.148 -13.326 1.00 92.75 85 ARG A N 1
ATOM 687 C CA . ARG A 1 85 ? 25.853 3.298 -14.680 1.00 92.75 85 ARG A CA 1
ATOM 688 C C . ARG A 1 85 ? 26.853 2.890 -15.760 1.00 92.75 85 ARG A C 1
ATOM 690 O O . ARG A 1 85 ? 26.511 2.083 -16.626 1.00 92.75 85 ARG A O 1
ATOM 697 N N . VAL A 1 86 ? 28.068 3.429 -15.691 1.00 95.06 86 VAL A N 1
ATOM 698 C CA . VAL A 1 86 ? 29.102 3.279 -16.728 1.00 95.06 86 VAL A CA 1
ATOM 699 C C . VAL A 1 86 ? 29.759 1.899 -16.677 1.00 95.06 86 VAL A C 1
ATOM 701 O O . VAL A 1 86 ? 30.000 1.301 -17.718 1.00 95.06 86 VAL A O 1
ATOM 704 N N . LEU A 1 87 ? 29.962 1.342 -15.482 1.00 95.12 87 LEU A N 1
ATOM 705 C CA . LEU A 1 87 ? 30.562 0.020 -15.263 1.00 95.12 87 LEU A CA 1
ATOM 706 C C . LEU A 1 87 ? 29.507 -1.062 -14.989 1.00 95.12 87 LEU A C 1
ATOM 708 O O . LEU A 1 87 ? 29.791 -2.091 -14.381 1.00 95.12 87 LEU A O 1
ATOM 712 N N . SER A 1 88 ? 28.260 -0.846 -15.417 1.00 97.19 88 SER A N 1
ATOM 713 C CA . SER A 1 88 ? 27.237 -1.888 -15.316 1.00 97.19 88 SER A CA 1
ATOM 714 C C . SER A 1 88 ? 27.606 -3.091 -16.189 1.00 97.19 88 SER A C 1
ATOM 716 O O . SER A 1 88 ? 28.154 -2.936 -17.281 1.00 97.19 88 SER A O 1
ATOM 718 N N . HIS A 1 89 ? 27.222 -4.300 -15.769 1.00 97.19 89 HIS A N 1
ATOM 719 C CA . HIS A 1 89 ? 27.471 -5.515 -16.553 1.00 97.19 89 HIS A CA 1
ATOM 720 C C . HIS A 1 89 ? 26.971 -5.372 -18.005 1.00 97.19 89 HIS A C 1
ATOM 722 O O . HIS A 1 89 ? 27.633 -5.804 -18.950 1.00 97.19 89 HIS A O 1
ATOM 728 N N . LYS A 1 90 ? 25.812 -4.731 -18.204 1.00 97.00 90 LYS A N 1
ATOM 729 C CA . LYS A 1 90 ? 25.253 -4.484 -19.539 1.00 97.00 90 LYS A CA 1
ATOM 730 C C . LYS A 1 90 ? 26.114 -3.518 -20.359 1.00 97.00 90 LYS A C 1
ATOM 732 O O . LYS A 1 90 ? 26.261 -3.732 -21.557 1.00 97.00 90 LYS A O 1
ATOM 737 N N . ALA A 1 91 ? 26.669 -2.476 -19.740 1.00 96.38 91 ALA A N 1
ATOM 738 C CA . ALA A 1 91 ? 27.582 -1.551 -20.408 1.00 96.38 91 ALA A CA 1
ATOM 739 C C . ALA A 1 91 ? 28.880 -2.255 -20.831 1.00 96.38 91 ALA A C 1
ATOM 741 O O . ALA A 1 91 ? 29.254 -2.166 -21.995 1.00 96.38 91 ALA A O 1
ATOM 742 N N . ILE A 1 92 ? 29.482 -3.049 -19.941 1.00 96.81 92 ILE A N 1
ATOM 743 C CA . ILE A 1 92 ? 30.697 -3.825 -20.237 1.00 96.81 92 ILE A CA 1
ATOM 744 C C . ILE A 1 92 ? 30.456 -4.823 -21.377 1.00 96.81 92 ILE A C 1
ATOM 746 O O . ILE A 1 92 ? 31.254 -4.897 -22.302 1.00 96.81 92 ILE A O 1
ATOM 750 N N . ARG A 1 93 ? 29.320 -5.541 -21.383 1.00 97.31 93 ARG A N 1
ATOM 751 C CA . ARG A 1 93 ? 28.972 -6.441 -22.502 1.00 97.31 93 ARG A CA 1
ATOM 752 C C . ARG A 1 93 ? 28.920 -5.706 -23.841 1.00 97.31 93 ARG A C 1
ATOM 754 O O . ARG A 1 93 ? 29.428 -6.229 -24.823 1.00 97.31 93 ARG A O 1
ATOM 761 N N . ARG A 1 94 ? 28.316 -4.511 -23.877 1.00 96.50 94 ARG A N 1
ATOM 762 C CA . ARG A 1 94 ? 28.241 -3.698 -25.102 1.00 96.50 94 ARG A CA 1
ATOM 763 C C . ARG A 1 94 ? 29.626 -3.274 -25.575 1.00 96.50 94 ARG A C 1
ATOM 765 O O . ARG A 1 94 ? 29.909 -3.400 -26.761 1.00 96.50 94 ARG A O 1
ATOM 772 N N . LEU A 1 95 ? 30.476 -2.823 -24.652 1.00 95.19 95 LEU A N 1
ATOM 773 C CA . LEU A 1 95 ? 31.861 -2.464 -24.957 1.00 95.19 95 LEU A CA 1
ATOM 774 C C . LEU A 1 95 ? 32.617 -3.659 -25.539 1.00 95.19 95 LEU A C 1
ATOM 776 O O . LEU A 1 95 ? 33.185 -3.539 -26.615 1.00 95.19 95 LEU A O 1
ATOM 780 N N . ASN A 1 96 ? 32.532 -4.826 -24.900 1.00 96.12 96 ASN A N 1
ATOM 781 C CA . ASN A 1 96 ? 33.186 -6.038 -25.387 1.00 96.12 96 ASN A CA 1
ATOM 782 C C . ASN A 1 96 ? 32.669 -6.461 -26.767 1.00 96.12 96 ASN A C 1
ATOM 784 O O . ASN A 1 96 ? 33.466 -6.829 -27.619 1.00 96.12 96 ASN A O 1
ATOM 788 N N . SER A 1 97 ? 31.356 -6.384 -27.019 1.00 95.69 97 SER A N 1
ATOM 789 C CA . SER A 1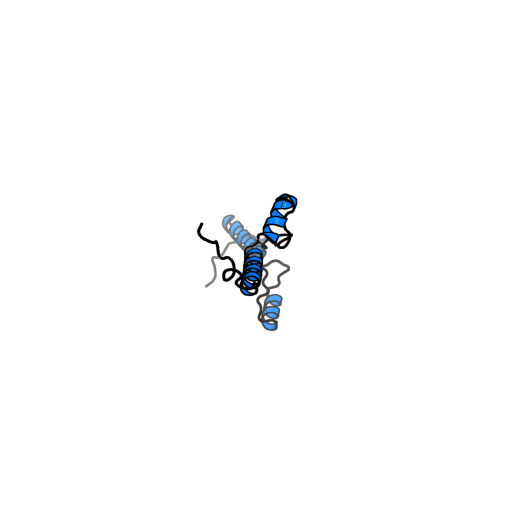 97 ? 30.807 -6.704 -28.344 1.00 95.69 97 SER A CA 1
ATOM 790 C C . SER A 1 97 ? 31.246 -5.720 -29.426 1.00 95.69 97 SER A C 1
ATOM 792 O O . SER A 1 97 ? 31.516 -6.139 -30.546 1.00 95.69 97 SER A O 1
ATOM 794 N N . ALA A 1 98 ? 31.334 -4.427 -29.099 1.00 95.44 98 ALA A N 1
ATOM 795 C CA . ALA A 1 98 ? 31.826 -3.421 -30.031 1.00 95.44 98 ALA A CA 1
ATOM 796 C C . ALA A 1 98 ? 33.307 -3.666 -30.331 1.00 95.44 98 ALA A C 1
ATOM 798 O O . ALA A 1 98 ? 33.677 -3.791 -31.489 1.00 95.44 98 ALA A O 1
ATOM 799 N N . LEU A 1 99 ? 34.121 -3.858 -29.292 1.00 94.56 99 LEU A N 1
ATOM 800 C CA . LEU A 1 99 ? 35.546 -4.146 -29.417 1.00 94.56 99 LEU A CA 1
ATOM 801 C C . LEU A 1 99 ? 35.806 -5.418 -30.240 1.00 94.56 99 LEU A C 1
ATOM 803 O O . LEU A 1 99 ? 36.638 -5.413 -31.139 1.00 94.56 99 LEU A O 1
ATOM 807 N N . ALA A 1 100 ? 35.058 -6.496 -29.989 1.00 92.88 100 ALA A N 1
ATOM 808 C CA . ALA A 1 100 ? 35.172 -7.734 -30.758 1.00 92.88 100 ALA A CA 1
ATOM 809 C C . ALA A 1 100 ? 34.796 -7.547 -32.237 1.00 92.88 100 ALA A C 1
ATOM 811 O O . 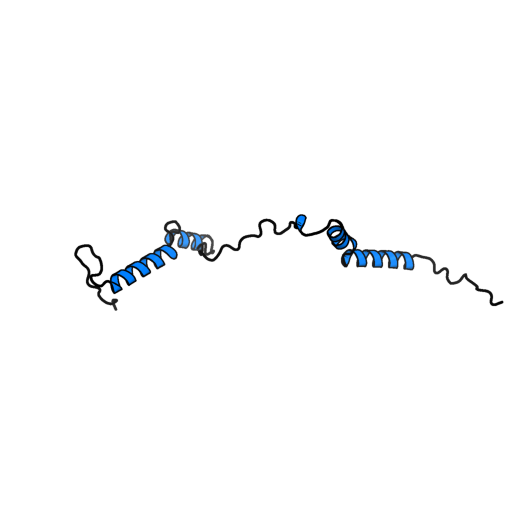ALA A 1 100 ? 35.430 -8.136 -33.108 1.00 92.88 100 ALA A O 1
ATOM 812 N N . LYS A 1 101 ? 33.790 -6.713 -32.530 1.00 91.44 101 LYS A N 1
ATOM 813 C CA . LYS A 1 101 ? 33.402 -6.377 -33.904 1.00 91.44 101 LYS A CA 1
ATOM 814 C C . LYS A 1 101 ? 34.498 -5.585 -34.620 1.00 91.44 101 LYS A C 1
ATOM 816 O O . LYS A 1 101 ? 34.809 -5.912 -35.760 1.00 91.44 101 LYS A O 1
ATOM 821 N N . GLU A 1 102 ? 35.091 -4.598 -33.949 1.00 90.06 102 GLU A N 1
ATOM 822 C CA . GLU A 1 102 ? 36.226 -3.834 -34.482 1.00 90.06 102 GLU A CA 1
ATOM 823 C C . GLU A 1 102 ? 37.401 -4.769 -34.801 1.00 90.06 102 GLU A C 1
ATOM 825 O O . GLU A 1 102 ? 37.885 -4.774 -35.930 1.00 90.06 102 GLU A O 1
ATOM 830 N N . HIS A 1 103 ? 37.790 -5.643 -33.863 1.00 80.69 103 HIS A N 1
ATOM 831 C CA . HIS A 1 103 ? 38.860 -6.625 -34.083 1.00 80.69 103 HIS A CA 1
ATOM 832 C C . HIS A 1 103 ? 38.564 -7.612 -35.216 1.00 80.69 103 HIS A C 1
ATOM 834 O O . HIS A 1 103 ? 39.476 -7.963 -35.952 1.00 80.69 103 HIS A O 1
ATOM 840 N N . ALA A 1 104 ? 37.313 -8.051 -35.378 1.00 78.88 104 ALA A N 1
ATOM 841 C CA . ALA A 1 104 ? 36.927 -8.935 -36.478 1.00 78.88 104 ALA A CA 1
ATOM 842 C C . ALA A 1 104 ? 36.917 -8.225 -37.845 1.00 78.88 104 ALA A C 1
ATOM 844 O O . ALA A 1 104 ? 37.064 -8.881 -38.872 1.00 78.88 104 ALA A O 1
ATOM 845 N N . SER A 1 105 ? 36.715 -6.903 -37.863 1.00 74.00 105 SER A N 1
ATOM 846 C CA . SER A 1 105 ? 36.763 -6.083 -39.081 1.00 74.00 105 SER A CA 1
ATOM 847 C C . SER A 1 105 ? 38.164 -5.580 -39.429 1.00 74.00 105 SER A C 1
ATOM 849 O O . SER A 1 105 ? 38.405 -5.184 -40.569 1.00 74.00 105 SER A O 1
ATOM 851 N N . ALA A 1 106 ? 39.084 -5.588 -38.461 1.00 71.50 106 ALA A N 1
ATOM 852 C CA . ALA A 1 106 ? 40.470 -5.232 -38.693 1.00 71.50 106 ALA A CA 1
ATOM 853 C C . ALA A 1 106 ? 41.117 -6.293 -39.603 1.00 71.50 106 ALA A C 1
ATOM 855 O O . ALA A 1 106 ? 40.960 -7.490 -39.349 1.00 71.50 106 ALA A O 1
ATOM 856 N N . PRO A 1 107 ? 41.841 -5.897 -40.665 1.00 70.06 107 PRO A N 1
ATOM 857 C CA . PRO A 1 107 ? 42.574 -6.857 -41.478 1.00 70.06 107 PRO A CA 1
ATOM 858 C C . PRO A 1 107 ? 43.582 -7.604 -40.593 1.00 70.06 107 PRO A C 1
ATOM 860 O O . PRO A 1 107 ? 44.246 -6.990 -39.758 1.00 70.06 107 PRO A O 1
ATOM 863 N N . ASN A 1 108 ? 43.702 -8.925 -40.773 1.00 65.19 108 ASN A N 1
ATOM 864 C CA . ASN A 1 108 ? 44.734 -9.739 -40.127 1.00 65.19 108 ASN A CA 1
ATOM 865 C C . ASN A 1 108 ? 46.120 -9.300 -40.638 1.00 65.19 108 ASN A C 1
ATOM 867 O O . ASN A 1 108 ? 46.676 -9.904 -41.549 1.00 65.19 108 ASN A O 1
ATOM 871 N N . THR A 1 109 ? 46.689 -8.247 -40.055 1.00 61.72 109 THR A N 1
ATOM 872 C CA . THR A 1 109 ? 48.012 -7.689 -40.390 1.00 61.72 109 THR A CA 1
ATOM 873 C C . THR A 1 109 ? 49.173 -8.505 -39.811 1.00 61.72 109 THR A C 1
ATOM 875 O O . THR A 1 109 ? 50.287 -8.006 -39.673 1.00 61.72 109 THR A O 1
ATOM 878 N N . SER A 1 110 ? 48.945 -9.774 -39.461 1.00 59.38 110 SER A N 1
ATOM 879 C CA . SER A 1 110 ? 49.992 -10.682 -38.982 1.00 59.38 110 SER A CA 1
ATOM 880 C C . SER A 1 110 ? 50.719 -11.430 -40.104 1.00 59.38 110 SER A C 1
ATOM 882 O O . SER A 1 110 ? 51.724 -12.076 -39.825 1.00 59.38 110 SER A O 1
ATOM 884 N N . ALA A 1 111 ? 50.254 -11.338 -41.356 1.00 58.62 1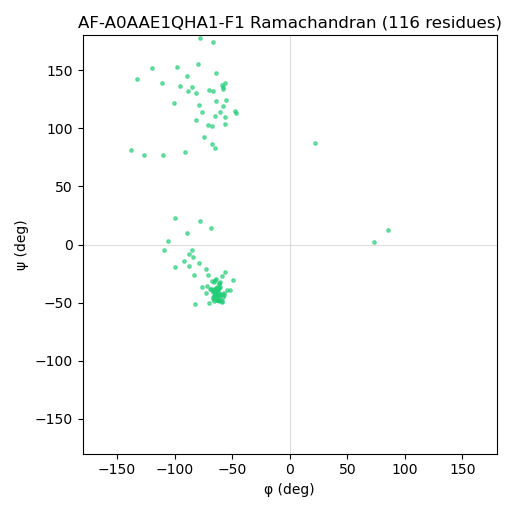11 ALA A N 1
ATOM 885 C CA . ALA A 1 111 ? 50.918 -11.970 -42.498 1.00 58.62 111 ALA A CA 1
ATOM 886 C C . ALA A 1 111 ? 52.149 -11.192 -43.015 1.00 58.62 111 ALA A C 1
ATOM 888 O O . ALA A 1 111 ? 52.975 -11.780 -43.706 1.00 58.62 111 ALA A O 1
ATOM 889 N N . ASP A 1 112 ? 52.315 -9.916 -42.634 1.00 56.38 112 ASP A N 1
ATOM 890 C CA . ASP A 1 112 ? 53.336 -9.022 -43.212 1.00 56.38 112 ASP A CA 1
ATOM 891 C C . ASP A 1 112 ? 54.504 -8.678 -42.266 1.00 56.38 112 ASP A C 1
ATOM 893 O O . ASP A 1 112 ? 55.475 -8.043 -42.678 1.00 56.38 112 ASP A O 1
ATOM 897 N N . PHE A 1 113 ? 54.471 -9.110 -41.000 1.00 63.34 113 PHE A N 1
ATOM 898 C CA . PHE A 1 113 ? 55.586 -8.893 -40.068 1.00 63.34 113 PHE A CA 1
ATOM 899 C C . PHE A 1 113 ? 56.568 -10.066 -40.100 1.00 63.34 113 PHE A C 1
ATOM 901 O O . PHE A 1 113 ? 56.578 -10.940 -39.232 1.00 63.34 113 PHE A O 1
ATOM 908 N N . ASN A 1 114 ? 57.433 -10.064 -41.116 1.00 64.88 114 ASN A N 1
ATOM 909 C CA . ASN A 1 114 ? 58.611 -10.921 -41.152 1.00 64.88 114 ASN A CA 1
ATOM 910 C C . ASN A 1 114 ? 59.659 -10.367 -40.172 1.00 64.88 114 ASN A C 1
ATOM 912 O O . ASN A 1 114 ? 60.460 -9.500 -40.525 1.00 64.88 114 ASN A O 1
ATOM 916 N N . PHE A 1 115 ? 59.650 -10.847 -38.926 1.00 66.12 115 PHE A N 1
ATOM 917 C CA . PHE A 1 115 ? 60.787 -10.673 -38.023 1.00 66.12 115 PHE A CA 1
ATOM 918 C C . PHE A 1 115 ? 61.938 -11.508 -38.578 1.00 66.12 115 PHE A C 1
ATOM 920 O O . PHE A 1 115 ? 62.085 -12.682 -38.237 1.00 66.12 115 PHE A O 1
ATOM 927 N N . GLY A 1 116 ? 62.710 -10.912 -39.489 1.00 61.06 116 GLY A N 1
ATOM 928 C CA . GLY A 1 116 ? 63.937 -11.502 -39.998 1.00 61.06 116 GLY A CA 1
ATOM 929 C C . GLY A 1 116 ? 64.767 -12.002 -38.821 1.00 61.06 116 GLY A C 1
ATOM 930 O O . GLY A 1 116 ? 65.167 -11.220 -37.960 1.00 61.06 116 GLY A O 1
ATOM 931 N N . ARG A 1 117 ? 64.961 -13.322 -38.749 1.00 60.88 117 ARG A N 1
ATOM 932 C CA . ARG A 1 117 ? 65.973 -13.913 -37.877 1.00 60.88 117 ARG A CA 1
ATOM 933 C C . ARG A 1 117 ? 67.329 -13.452 -38.396 1.00 60.88 117 ARG A C 1
ATOM 935 O O . ARG A 1 117 ? 67.711 -13.854 -39.493 1.00 60.88 117 ARG A O 1
ATOM 942 N N . SER A 1 118 ? 67.991 -12.596 -37.623 1.00 61.03 118 SER A N 1
ATOM 943 C CA . SER A 1 118 ? 69.432 -12.347 -37.714 1.00 61.03 118 SER A CA 1
ATOM 944 C C . SER A 1 118 ? 70.228 -13.557 -37.239 1.00 61.03 118 SER A C 1
ATOM 946 O O . SER A 1 118 ? 69.722 -14.273 -36.341 1.00 61.03 118 SER A O 1
#

InterPro domains:
  IPR018610 UV-stimulated scaffold protein A [PTHR28670] (1-106)

Solvent-accessible surface area (backbone atoms only — not comparable to full-atom values): 7698 Å² total; per-residue (Å²): 137,81,78,88,87,76,64,55,48,98,88,67,47,52,72,46,70,68,55,40,51,50,53,49,53,51,48,55,50,47,50,71,78,46,44,93,87,58,52,69,67,60,49,51,52,48,23,70,75,69,73,44,87,79,78,83,68,91,69,72,78,75,77,71,63,93,58,80,89,58,79,65,64,92,82,51,55,74,67,57,58,48,44,58,60,66,67,23,72,70,45,50,52,50,50,53,53,50,52,51,50,51,60,72,69,46,76,81,72,74,83,75,69,77,78,74,82,127

Foldseek 3Di:
DDDDDFDADPVRAGPDVVVNVVVVVVVVVCCLQDPPVRDPVVQVVCCVVVVDRPRDDPPDDPPDPPCPPDDDPVVDDPVRVVCCVCVPPVNVVVVVVVVVVVVVPDPPPVVPDDPDDD

Radius of gyration: 37.63 Å; Cα contacts (8 Å, |Δi|>4): 35; chains: 1; bounding box: 104×36×80 Å

Organism: NCBI:txid1843537

Secondary structure (DSSP, 8-state):
-PPPPPPB-TTS-BSSHHHHHHHHHHHHHHHHHS-TTS-HHHHHHHHHHHSS------S------TTSS---GGGS-HHHHHHHHHT-HHHHHHHHHHHHHHHHHS--TTSS------

Mean predicted aligned error: 15.7 Å

Sequence (118 aa):
MHGPIIPRNETGEPLLPEDAARDKAAREKYEREHPAWQDPQLLAELKAATGLDLKVTHGRQKRKRKYENLTDIKKTTPRERLSKRVLSHKAIRRLNSALAKEHASAPNTSADFNFGRS

pLDDT: mean 84.09, std 11.29, range [56.38, 97.31]